Protein AF-A0A2Z5Z1R4-F1 (afdb_monomer)

Structure (mmCIF, N/CA/C/O backbone):
data_AF-A0A2Z5Z1R4-F1
#
_entry.id   AF-A0A2Z5Z1R4-F1
#
loop_
_atom_site.group_PDB
_atom_site.id
_atom_site.type_symbol
_atom_site.label_atom_id
_atom_site.label_alt_id
_atom_site.label_comp_id
_atom_site.label_asym_id
_atom_site.label_entity_id
_atom_site.label_seq_id
_atom_site.pdbx_PDB_ins_code
_atom_site.Cartn_x
_atom_site.Cartn_y
_atom_site.Cartn_z
_atom_site.occupancy
_atom_site.B_iso_or_equiv
_atom_site.auth_seq_id
_atom_site.auth_comp_id
_atom_site.auth_asym_id
_atom_site.auth_atom_id
_atom_site.pdbx_PDB_model_num
ATOM 1 N N . MET A 1 1 ? 64.311 47.327 -48.666 1.00 42.66 1 MET A N 1
ATOM 2 C CA . MET A 1 1 ? 64.687 45.929 -48.376 1.00 42.66 1 MET A CA 1
ATOM 3 C C . MET A 1 1 ? 64.607 45.719 -46.875 1.00 42.66 1 MET A C 1
ATOM 5 O O . MET A 1 1 ? 65.526 46.108 -46.171 1.00 42.66 1 MET A O 1
ATOM 9 N N . ALA A 1 2 ? 63.482 45.215 -46.378 1.00 46.16 2 ALA A N 1
ATOM 10 C CA . ALA A 1 2 ? 63.317 44.849 -44.973 1.00 46.16 2 ALA A CA 1
ATOM 11 C C . ALA A 1 2 ? 62.224 43.783 -44.921 1.00 46.16 2 ALA A C 1
ATOM 13 O O . ALA A 1 2 ? 61.044 44.099 -44.804 1.00 46.16 2 ALA A O 1
ATOM 14 N N . GLU A 1 3 ? 62.617 42.530 -45.126 1.00 48.06 3 GLU A N 1
ATOM 15 C CA . GLU A 1 3 ? 61.694 41.405 -45.149 1.00 48.06 3 GLU A CA 1
ATOM 16 C C . GLU A 1 3 ? 62.112 40.387 -44.086 1.00 48.06 3 GLU A C 1
ATOM 18 O O . GLU A 1 3 ? 63.251 39.931 -44.043 1.00 48.06 3 GLU A O 1
ATOM 23 N N . ALA A 1 4 ? 61.143 40.083 -43.222 1.00 53.56 4 ALA A N 1
ATOM 24 C CA . ALA A 1 4 ? 61.012 38.858 -42.444 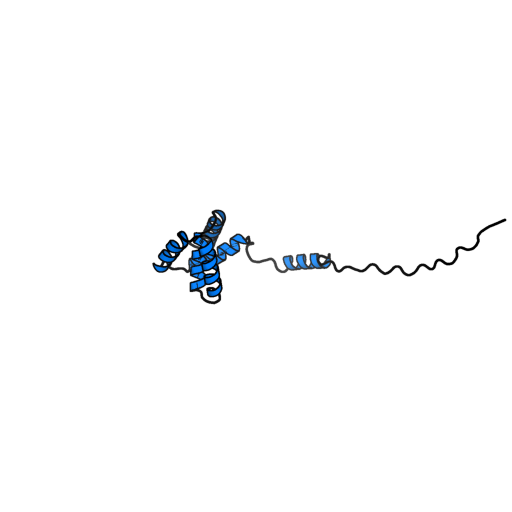1.00 53.56 4 ALA A CA 1
ATOM 25 C C . ALA A 1 4 ? 62.118 38.524 -41.422 1.00 53.56 4 ALA A C 1
ATOM 27 O O . ALA A 1 4 ? 62.832 37.529 -41.539 1.00 53.56 4 ALA A O 1
ATOM 28 N N . ALA A 1 5 ? 62.138 39.259 -40.305 1.00 54.91 5 ALA A N 1
ATOM 29 C CA . ALA A 1 5 ? 62.625 38.704 -39.043 1.00 54.91 5 ALA A CA 1
ATOM 30 C C . ALA A 1 5 ? 61.664 37.594 -38.556 1.00 54.91 5 ALA A C 1
ATOM 32 O O . ALA A 1 5 ? 60.638 37.846 -37.930 1.00 54.91 5 ALA A O 1
ATOM 33 N N . LEU A 1 6 ? 61.993 36.367 -38.957 1.00 57.38 6 LEU A N 1
ATOM 34 C CA . LEU A 1 6 ? 61.750 35.060 -38.334 1.00 57.38 6 LEU A CA 1
ATOM 35 C C . LEU A 1 6 ? 60.939 35.049 -37.016 1.00 57.38 6 LEU A C 1
ATOM 37 O O . LEU A 1 6 ? 61.498 35.007 -35.923 1.00 57.38 6 LEU A O 1
ATOM 41 N N . ASN A 1 7 ? 59.615 34.911 -37.123 1.00 56.72 7 ASN A N 1
ATOM 42 C CA . ASN A 1 7 ? 58.751 34.406 -36.043 1.00 56.72 7 ASN A CA 1
ATOM 43 C C . ASN A 1 7 ? 58.682 32.862 -36.075 1.00 56.72 7 ASN A C 1
ATOM 45 O O . ASN A 1 7 ? 57.607 32.264 -36.111 1.00 56.72 7 ASN A O 1
ATOM 49 N N . THR A 1 8 ? 59.833 32.188 -36.104 1.00 60.22 8 THR A N 1
ATOM 50 C CA . THR A 1 8 ? 59.941 30.719 -36.221 1.00 60.22 8 THR A CA 1
ATOM 51 C C . THR A 1 8 ? 60.229 30.052 -34.878 1.00 60.22 8 THR A C 1
ATOM 53 O O . THR A 1 8 ? 61.179 29.284 -34.759 1.00 60.22 8 THR A O 1
ATOM 56 N N . ASN A 1 9 ? 59.442 30.350 -33.841 1.00 65.44 9 ASN A N 1
ATOM 57 C CA . ASN A 1 9 ? 59.591 29.653 -32.557 1.00 65.44 9 ASN A CA 1
ATOM 58 C C . ASN A 1 9 ? 58.265 29.447 -31.809 1.00 65.44 9 ASN A C 1
ATOM 60 O O . ASN A 1 9 ? 58.160 29.659 -30.604 1.00 65.44 9 ASN A O 1
ATOM 64 N N . VAL A 1 10 ? 57.221 29.032 -32.530 1.00 64.94 10 VAL A N 1
ATOM 65 C CA . VAL A 1 10 ? 55.958 28.594 -31.918 1.00 64.94 10 VAL A CA 1
ATOM 66 C C . VAL A 1 10 ? 55.854 27.077 -32.046 1.00 64.94 10 VAL A C 1
ATOM 68 O O . VAL A 1 10 ? 55.394 26.550 -33.058 1.00 64.94 10 VAL A O 1
ATOM 71 N N . VAL A 1 11 ? 56.293 26.360 -31.011 1.00 73.56 11 VAL A N 1
ATOM 72 C CA . VAL A 1 11 ? 56.110 24.907 -30.896 1.00 73.56 11 VAL A CA 1
ATOM 73 C C . VAL A 1 11 ? 54.679 24.644 -30.427 1.00 73.56 11 VAL A C 1
ATOM 75 O O . VAL A 1 11 ? 54.315 24.970 -29.297 1.00 73.56 11 VAL A O 1
ATOM 78 N N . ARG A 1 12 ? 53.832 24.069 -31.292 1.00 68.06 12 ARG A N 1
ATOM 79 C CA . ARG A 1 12 ? 52.485 23.637 -30.889 1.00 68.06 12 ARG A CA 1
ATOM 80 C C . ARG A 1 12 ? 52.603 22.417 -29.982 1.00 68.06 12 ARG A C 1
ATOM 82 O O . ARG A 1 12 ? 52.899 21.320 -30.447 1.00 68.06 12 ARG A O 1
ATOM 89 N N . LEU A 1 13 ? 52.354 22.619 -28.692 1.00 73.75 13 LEU A N 1
ATOM 90 C CA . LEU A 1 13 ? 52.235 21.528 -27.731 1.00 73.75 13 LEU A CA 1
ATOM 91 C C . LEU A 1 13 ? 51.052 20.623 -28.122 1.00 73.75 13 LEU A C 1
ATOM 93 O O . LEU A 1 13 ? 50.033 21.137 -28.605 1.00 73.75 13 LEU A O 1
ATOM 97 N N . PRO A 1 14 ? 51.152 19.294 -27.931 1.00 77.06 14 PRO A N 1
ATOM 98 C CA . PRO A 1 14 ? 50.040 18.391 -28.187 1.00 77.06 14 PRO A CA 1
ATOM 99 C C . PRO A 1 14 ? 48.850 18.845 -27.343 1.00 77.06 14 PRO A C 1
ATOM 101 O O . PRO A 1 14 ? 48.914 18.900 -26.115 1.00 77.06 14 PRO A O 1
ATOM 104 N N . THR A 1 15 ? 47.766 19.231 -28.011 1.00 75.06 15 THR A N 1
ATOM 105 C CA . THR A 1 15 ? 46.537 19.639 -27.335 1.00 75.06 15 THR A CA 1
ATOM 106 C C . THR A 1 15 ? 46.037 18.430 -26.557 1.00 75.06 15 THR A C 1
ATOM 108 O O . THR A 1 15 ? 45.822 17.370 -27.147 1.00 75.06 15 THR A O 1
ATOM 111 N N . ALA A 1 16 ? 45.906 18.564 -25.233 1.00 74.69 16 ALA A N 1
ATOM 112 C CA . ALA A 1 16 ? 45.474 17.475 -24.367 1.00 74.69 16 ALA A CA 1
ATOM 113 C C . ALA A 1 16 ? 44.219 16.809 -24.953 1.00 74.69 16 ALA A C 1
ATOM 115 O O . ALA A 1 16 ? 43.229 17.485 -25.252 1.00 74.69 16 ALA A O 1
ATOM 116 N N . ALA A 1 17 ? 44.283 15.491 -25.168 1.00 76.31 17 ALA A N 1
ATOM 117 C CA . ALA A 1 17 ? 43.184 14.743 -25.759 1.00 76.31 17 ALA A CA 1
ATOM 118 C C . ALA A 1 17 ? 41.898 15.009 -24.965 1.00 76.31 17 ALA A C 1
ATOM 120 O O . ALA A 1 17 ? 41.898 14.966 -23.732 1.00 76.31 17 ALA A O 1
ATOM 121 N N . ARG A 1 18 ? 40.795 15.302 -25.667 1.00 74.75 18 ARG A N 1
ATOM 122 C CA . ARG A 1 18 ? 39.508 15.588 -25.020 1.00 74.75 18 ARG A CA 1
ATOM 123 C C . ARG A 1 18 ? 39.161 14.445 -24.069 1.00 74.75 18 ARG A C 1
ATOM 125 O O . ARG A 1 18 ? 39.041 13.295 -24.494 1.00 74.75 18 ARG A O 1
ATOM 132 N N . ARG A 1 19 ? 38.978 14.768 -22.787 1.00 77.62 19 ARG A N 1
ATOM 133 C CA . ARG A 1 19 ? 38.565 13.802 -21.767 1.00 77.62 19 ARG A CA 1
ATOM 134 C C . ARG A 1 19 ? 37.244 13.169 -22.205 1.00 77.62 19 ARG A C 1
ATOM 136 O O . ARG A 1 19 ? 36.223 13.850 -22.277 1.00 77.62 19 ARG A O 1
ATOM 143 N N . LYS A 1 20 ? 37.254 11.865 -22.501 1.00 78.44 20 LYS A N 1
ATOM 144 C CA . LYS A 1 20 ? 36.020 11.109 -22.743 1.00 78.44 20 LYS A CA 1
ATOM 145 C C . LYS A 1 20 ? 35.258 11.018 -21.424 1.00 78.44 20 LYS A C 1
ATOM 147 O O . LYS A 1 20 ? 35.653 10.286 -20.522 1.00 78.44 20 LYS A O 1
ATOM 152 N N . VAL A 1 21 ? 34.185 11.792 -21.302 1.00 79.81 21 VAL A N 1
ATOM 153 C CA . VAL A 1 21 ? 33.260 11.693 -20.172 1.00 79.81 21 VAL A CA 1
ATOM 154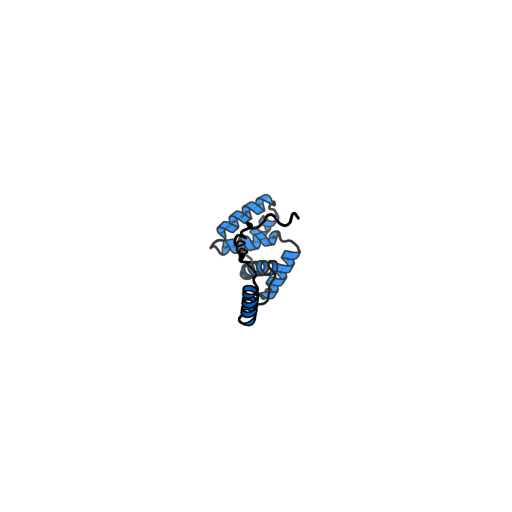 C C . VAL A 1 21 ? 32.420 10.440 -20.382 1.00 7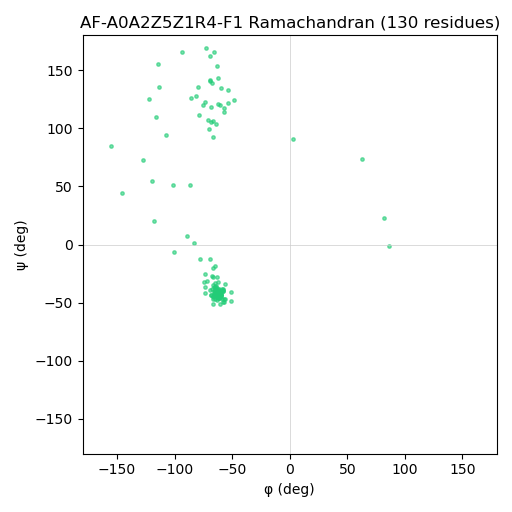9.81 21 VAL A C 1
ATOM 156 O O . VAL A 1 21 ? 31.739 10.315 -21.401 1.00 79.81 21 VAL A O 1
ATOM 159 N N . GLN A 1 22 ? 32.481 9.496 -19.442 1.00 78.44 22 GLN A N 1
ATOM 160 C CA . GLN A 1 22 ? 31.552 8.372 -19.432 1.00 78.44 22 GLN A CA 1
ATOM 161 C C . GLN A 1 22 ? 30.145 8.922 -19.199 1.00 78.44 22 GLN A C 1
ATOM 163 O O . GLN A 1 22 ? 29.798 9.334 -18.095 1.00 78.44 22 GLN A O 1
ATOM 168 N N . GLN A 1 23 ? 29.348 8.976 -20.264 1.00 80.25 23 GLN A N 1
ATOM 169 C CA . GLN A 1 23 ? 27.947 9.342 -20.151 1.00 80.25 23 GLN A CA 1
ATOM 170 C C . GLN A 1 23 ? 27.140 8.110 -19.720 1.00 80.25 23 GLN A C 1
ATOM 172 O O . GLN A 1 23 ? 27.226 7.074 -20.386 1.00 80.25 23 GLN A O 1
ATOM 177 N N . PRO A 1 24 ? 26.322 8.211 -18.658 1.00 75.38 24 PRO A N 1
ATOM 178 C CA . PRO A 1 24 ? 25.555 7.082 -18.126 1.00 75.38 24 PRO A CA 1
ATOM 179 C C . PRO A 1 24 ? 24.494 6.547 -19.106 1.00 75.38 24 PRO A C 1
ATOM 181 O O . PRO A 1 24 ? 24.045 5.412 -18.979 1.00 75.38 24 PRO A O 1
ATOM 184 N N . CYS A 1 25 ? 24.117 7.335 -20.117 1.00 82.88 25 CYS A N 1
ATOM 185 C CA . CYS A 1 25 ? 23.115 6.985 -21.127 1.00 82.88 25 CYS A CA 1
ATOM 186 C C . CYS A 1 25 ? 23.706 6.983 -22.548 1.00 82.88 25 CYS A C 1
ATOM 188 O O . CYS A 1 25 ? 23.207 7.668 -23.442 1.00 82.88 25 CYS A O 1
ATOM 190 N N . ASN A 1 26 ? 24.782 6.227 -22.774 1.00 89.88 26 ASN A N 1
ATOM 191 C CA . ASN A 1 26 ? 25.382 6.108 -24.104 1.00 89.88 26 ASN A CA 1
ATOM 192 C C . ASN A 1 26 ? 24.525 5.248 -25.068 1.00 89.88 26 ASN A C 1
ATOM 194 O O . ASN A 1 26 ? 23.544 4.603 -24.687 1.00 89.88 26 ASN A O 1
ATOM 198 N N . ALA A 1 27 ? 24.872 5.268 -26.360 1.00 88.88 27 ALA A N 1
ATOM 199 C CA . ALA A 1 27 ? 24.155 4.508 -27.389 1.00 88.88 27 ALA A CA 1
ATOM 200 C C . ALA A 1 27 ? 24.129 2.996 -27.097 1.00 88.88 27 ALA A C 1
ATOM 202 O O . ALA A 1 27 ? 23.084 2.368 -27.252 1.00 88.88 27 ALA A O 1
ATOM 203 N N . ALA A 1 28 ? 25.236 2.444 -26.592 1.00 87.75 28 ALA A N 1
ATOM 204 C CA . ALA A 1 28 ? 25.338 1.035 -26.219 1.00 87.75 28 ALA A CA 1
ATOM 205 C C . ALA A 1 28 ? 24.370 0.661 -25.082 1.00 87.75 28 ALA A C 1
ATOM 207 O O . ALA A 1 28 ? 23.654 -0.329 -25.186 1.00 87.75 28 ALA A O 1
ATOM 208 N N . ALA A 1 29 ? 24.263 1.486 -24.038 1.00 88.81 29 ALA A N 1
ATOM 209 C CA . ALA A 1 29 ? 23.339 1.277 -22.925 1.00 88.81 29 ALA A CA 1
ATOM 210 C C . ALA A 1 29 ? 21.871 1.348 -23.373 1.00 88.81 29 ALA A C 1
ATOM 212 O O . ALA A 1 29 ? 21.033 0.586 -22.891 1.00 88.81 29 ALA A O 1
ATOM 213 N N . ARG A 1 30 ? 21.544 2.234 -24.325 1.00 90.31 30 ARG A N 1
ATOM 214 C CA . ARG A 1 30 ? 20.201 2.294 -24.926 1.00 90.31 30 ARG A CA 1
ATOM 215 C C . ARG A 1 30 ? 19.888 1.041 -25.746 1.00 90.31 30 ARG A C 1
ATOM 217 O O . ARG A 1 30 ? 18.801 0.490 -25.587 1.00 90.31 30 ARG A O 1
ATOM 224 N N . ALA A 1 31 ? 20.835 0.575 -26.560 1.00 92.31 31 ALA A N 1
ATOM 225 C CA . ALA A 1 31 ? 20.690 -0.659 -27.329 1.00 92.31 31 ALA A CA 1
ATOM 226 C C . ALA A 1 31 ? 20.519 -1.881 -26.411 1.00 92.31 31 ALA A C 1
ATOM 228 O O . ALA A 1 31 ? 19.589 -2.657 -26.604 1.00 92.31 31 ALA A O 1
ATOM 229 N N . ALA A 1 32 ? 21.330 -1.991 -25.353 1.00 90.75 32 ALA A N 1
ATOM 230 C CA . ALA A 1 32 ? 21.227 -3.062 -24.363 1.00 90.75 32 ALA A CA 1
ATOM 231 C C . ALA A 1 32 ? 19.872 -3.060 -23.636 1.00 90.75 32 ALA A C 1
ATOM 233 O O . ALA A 1 32 ? 19.250 -4.107 -23.488 1.00 90.75 32 ALA A O 1
ATOM 234 N N . ARG A 1 33 ? 19.360 -1.885 -23.236 1.00 89.38 33 ARG A N 1
ATOM 235 C CA . ARG A 1 33 ? 18.016 -1.768 -22.638 1.00 89.38 33 ARG A CA 1
ATOM 236 C C . ARG A 1 33 ? 16.911 -2.202 -23.597 1.00 89.38 33 ARG A C 1
ATOM 238 O O . ARG A 1 33 ? 15.942 -2.803 -23.148 1.00 89.38 33 ARG A O 1
ATOM 245 N N . LYS A 1 34 ? 17.030 -1.875 -24.886 1.00 92.00 34 LYS A N 1
ATOM 246 C CA . LYS A 1 34 ? 16.059 -2.291 -25.905 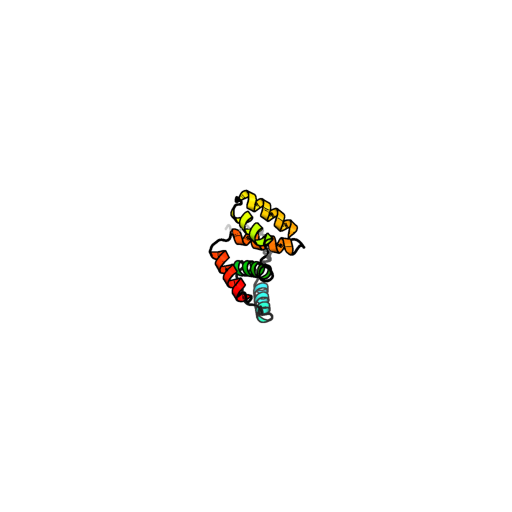1.00 92.00 34 LYS A CA 1
ATOM 247 C C . LYS A 1 34 ? 16.086 -3.810 -26.090 1.00 92.00 34 LYS A C 1
ATOM 249 O O . LYS A 1 34 ? 15.046 -4.436 -25.934 1.00 92.00 34 LYS A O 1
ATOM 254 N N . ALA A 1 35 ? 17.273 -4.383 -26.295 1.00 93.56 35 ALA A N 1
ATOM 255 C CA . ALA A 1 35 ? 17.460 -5.826 -26.428 1.00 93.56 35 ALA A CA 1
ATOM 256 C C . ALA A 1 35 ? 16.949 -6.588 -25.196 1.00 93.56 35 ALA A C 1
ATOM 258 O O . ALA A 1 35 ? 16.294 -7.611 -25.337 1.00 93.56 35 ALA A O 1
ATOM 259 N N . PHE A 1 36 ? 17.172 -6.061 -23.987 1.00 90.50 36 PHE A N 1
ATOM 260 C CA . PHE A 1 36 ? 16.641 -6.657 -22.760 1.00 90.50 36 PHE A CA 1
ATOM 261 C C . PHE A 1 36 ? 15.107 -6.654 -22.717 1.00 90.50 36 PHE A C 1
ATOM 263 O O . PHE A 1 36 ? 14.515 -7.653 -22.332 1.00 90.50 36 PHE A O 1
ATOM 270 N N . ARG A 1 37 ? 14.450 -5.561 -23.131 1.00 88.62 37 ARG A N 1
ATOM 271 C CA . ARG A 1 37 ? 12.976 -5.510 -23.195 1.00 88.62 37 ARG A CA 1
ATOM 272 C C . ARG A 1 37 ? 12.400 -6.457 -24.246 1.00 88.62 37 ARG A C 1
ATOM 274 O O . ARG A 1 37 ? 11.311 -6.973 -24.038 1.00 88.62 37 ARG A O 1
ATOM 281 N N . GLU A 1 38 ? 13.100 -6.639 -25.363 1.00 91.56 38 GLU A N 1
ATOM 282 C CA . GLU A 1 38 ? 12.696 -7.554 -26.437 1.00 91.56 38 GLU A CA 1
ATOM 283 C C . GLU A 1 38 ? 12.904 -9.022 -26.031 1.00 91.56 38 GLU A C 1
ATOM 285 O O . GLU A 1 38 ? 12.031 -9.848 -26.273 1.00 91.56 38 GLU A O 1
ATOM 290 N N . ALA A 1 39 ? 14.025 -9.342 -25.377 1.00 93.44 39 ALA A N 1
ATOM 291 C CA . ALA A 1 39 ? 14.339 -10.694 -24.914 1.00 93.44 39 ALA A CA 1
ATOM 292 C C . ALA A 1 39 ? 13.507 -11.114 -23.692 1.00 93.44 39 ALA A C 1
ATOM 294 O O . ALA A 1 39 ? 13.124 -12.275 -23.572 1.00 93.44 39 ALA A O 1
ATOM 295 N N . CYS A 1 40 ? 13.233 -10.170 -22.791 1.00 87.81 40 CYS A N 1
ATOM 296 C CA . CYS A 1 40 ? 12.512 -10.392 -21.543 1.00 87.81 40 CYS A CA 1
ATOM 297 C C . CYS A 1 40 ? 11.348 -9.394 -21.434 1.00 87.81 40 CYS A C 1
ATOM 299 O O . CYS A 1 40 ? 11.434 -8.438 -20.648 1.00 87.81 40 CYS A O 1
ATOM 301 N N . PRO A 1 41 ? 10.264 -9.568 -22.215 1.00 84.81 41 PRO A N 1
ATOM 302 C CA . PRO A 1 41 ? 9.070 -8.760 -22.030 1.00 84.81 41 PRO A CA 1
ATOM 303 C C . PRO A 1 41 ? 8.548 -8.971 -20.606 1.00 84.81 41 PRO A C 1
ATOM 305 O O . PRO A 1 41 ? 8.505 -10.096 -20.107 1.00 84.81 41 PRO A O 1
ATOM 308 N N . TRP A 1 42 ? 8.186 -7.880 -19.928 1.00 82.94 42 TRP A N 1
ATOM 309 C CA . TRP A 1 42 ? 7.609 -7.966 -18.589 1.00 82.94 42 TRP A CA 1
ATOM 310 C C . TRP A 1 42 ? 6.309 -8.786 -18.665 1.00 82.94 42 TRP A C 1
ATOM 312 O O . TRP A 1 42 ? 5.407 -8.386 -19.400 1.00 82.94 42 TRP A O 1
ATOM 322 N N . PRO A 1 43 ? 6.205 -9.921 -17.949 1.00 77.50 43 PRO A N 1
ATOM 323 C CA . PRO A 1 43 ? 5.076 -10.837 -18.102 1.00 77.50 43 PRO A CA 1
ATOM 324 C C . PRO A 1 43 ? 3.809 -10.352 -17.386 1.00 77.50 43 PRO A C 1
ATOM 326 O O . PRO A 1 43 ? 2.742 -10.926 -17.578 1.00 77.50 43 PRO A O 1
ATOM 329 N N . GLY A 1 44 ? 3.926 -9.341 -16.521 1.00 81.44 44 GLY A N 1
ATOM 330 C CA . GLY A 1 44 ? 2.818 -8.834 -15.722 1.00 81.44 44 GLY A CA 1
ATOM 331 C C . GLY A 1 44 ? 2.090 -7.662 -16.371 1.00 81.44 44 GLY A C 1
ATOM 332 O O . GLY A 1 44 ? 2.601 -6.985 -17.261 1.00 81.44 44 GLY A O 1
ATOM 333 N N . GLU A 1 45 ? 0.910 -7.359 -15.846 1.00 83.06 45 GLU A N 1
ATOM 334 C CA . GLU A 1 45 ? 0.254 -6.088 -16.124 1.00 83.06 45 GLU A CA 1
ATOM 335 C C . GLU A 1 45 ? 1.065 -4.947 -15.492 1.00 83.06 45 GLU A C 1
ATOM 337 O O . GLU A 1 45 ? 1.613 -5.073 -14.388 1.00 83.06 45 GLU A O 1
ATOM 342 N N . TYR A 1 46 ? 1.202 -3.833 -16.210 1.00 84.12 46 TYR A N 1
ATOM 343 C CA . TYR A 1 46 ? 1.792 -2.640 -15.622 1.00 84.12 46 TYR A CA 1
ATOM 344 C C . TYR A 1 46 ? 0.781 -2.011 -14.664 1.00 84.12 46 TYR A C 1
ATOM 346 O O . TYR A 1 46 ? -0.315 -1.648 -15.075 1.00 84.12 46 TYR A O 1
ATOM 354 N N . LEU A 1 47 ? 1.184 -1.849 -13.405 1.00 86.88 47 LEU A N 1
ATOM 355 C CA . LEU A 1 47 ? 0.389 -1.191 -12.375 1.00 86.88 47 LEU A CA 1
ATOM 356 C C . LEU A 1 47 ? 1.056 0.108 -11.945 1.00 86.88 47 LEU A C 1
ATOM 358 O O . LEU A 1 47 ? 2.267 0.146 -11.677 1.00 86.88 47 LEU A O 1
ATOM 362 N N . PHE A 1 48 ? 0.256 1.162 -11.814 1.00 88.94 48 PHE A N 1
ATOM 363 C CA . PHE A 1 48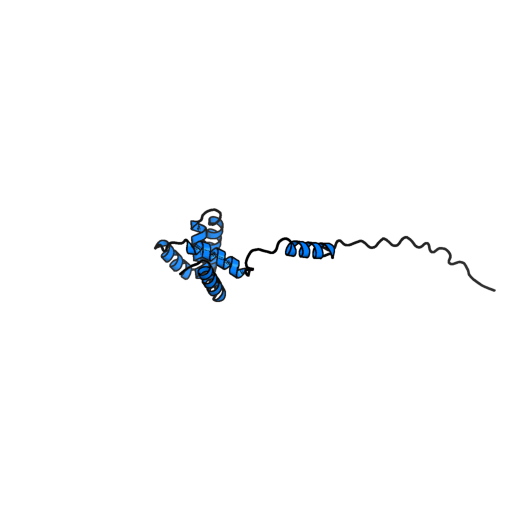 ? 0.739 2.426 -11.281 1.00 88.94 48 PHE A CA 1
ATOM 364 C C . PHE A 1 48 ? 1.211 2.252 -9.826 1.00 88.94 48 PHE A C 1
ATOM 366 O O . PHE A 1 48 ? 0.755 1.355 -9.112 1.00 88.94 48 PHE A O 1
ATOM 373 N N . PRO A 1 49 ? 2.144 3.092 -9.336 1.00 90.44 49 PRO A N 1
ATOM 374 C CA . PRO A 1 49 ? 2.636 2.997 -7.962 1.00 90.44 49 PRO A CA 1
ATOM 375 C C . PRO A 1 49 ? 1.525 2.957 -6.901 1.00 90.44 49 PRO A C 1
ATOM 377 O O . PRO A 1 49 ? 1.611 2.143 -5.982 1.00 90.44 49 PRO A O 1
ATOM 380 N N . ASN A 1 50 ? 0.476 3.764 -7.074 1.00 88.94 50 ASN A N 1
ATOM 381 C CA . ASN A 1 50 ? -0.660 3.828 -6.153 1.00 88.94 50 ASN A CA 1
ATOM 382 C C . ASN A 1 50 ? -1.482 2.535 -6.185 1.00 88.94 50 ASN A C 1
ATOM 384 O O . ASN A 1 50 ? -1.775 1.970 -5.135 1.00 88.94 50 ASN A O 1
ATOM 388 N N . GLU A 1 51 ? -1.747 1.999 -7.378 1.00 89.56 51 GLU A N 1
ATOM 389 C CA . GLU A 1 51 ? -2.444 0.720 -7.540 1.00 89.56 51 GLU A CA 1
ATOM 390 C C . GLU A 1 51 ? -1.665 -0.432 -6.899 1.00 89.56 51 GLU A C 1
ATOM 392 O O . GLU A 1 51 ? -2.254 -1.282 -6.243 1.00 89.56 51 GLU A O 1
ATOM 397 N N . ARG A 1 52 ? -0.330 -0.456 -7.016 1.00 89.12 52 ARG A N 1
ATOM 398 C CA . ARG A 1 52 ? 0.498 -1.480 -6.349 1.00 89.12 52 ARG A CA 1
ATOM 399 C C . ARG A 1 52 ? 0.410 -1.392 -4.826 1.00 89.12 52 ARG A C 1
ATOM 401 O O . ARG A 1 52 ? 0.352 -2.420 -4.153 1.00 89.12 52 ARG A O 1
ATOM 408 N N . ALA A 1 53 ? 0.407 -0.179 -4.276 1.00 89.62 53 ALA A N 1
ATOM 409 C CA . ALA A 1 53 ? 0.238 0.032 -2.841 1.00 89.62 53 ALA A CA 1
ATOM 410 C C . ALA A 1 53 ? -1.166 -0.387 -2.366 1.00 89.62 53 ALA A C 1
ATOM 412 O O . ALA A 1 53 ? -1.301 -1.026 -1.317 1.00 89.62 53 ALA A O 1
ATOM 413 N N . ALA A 1 54 ? -2.191 -0.087 -3.168 1.00 90.75 54 ALA A N 1
ATOM 414 C CA . ALA A 1 54 ? -3.565 -0.506 -2.929 1.00 90.75 54 ALA A CA 1
ATOM 415 C C . ALA A 1 54 ? -3.711 -2.034 -2.990 1.00 90.75 54 ALA A C 1
ATOM 417 O O . ALA A 1 54 ? -4.279 -2.608 -2.070 1.00 90.75 54 ALA A O 1
ATOM 418 N N . MET A 1 55 ? -3.114 -2.703 -3.985 1.00 91.44 55 MET A N 1
ATOM 419 C CA . MET A 1 55 ? -3.084 -4.169 -4.103 1.00 91.44 55 MET A CA 1
ATOM 420 C C . MET A 1 55 ? -2.479 -4.831 -2.869 1.00 91.44 55 MET A C 1
ATOM 422 O O . MET A 1 55 ? -3.092 -5.723 -2.297 1.00 91.44 55 MET A O 1
ATOM 426 N N . LYS A 1 56 ? -1.333 -4.341 -2.385 1.00 89.31 56 LYS A N 1
ATOM 427 C CA . LYS A 1 56 ? -0.709 -4.880 -1.168 1.00 89.31 56 LYS A CA 1
ATOM 428 C C . LYS A 1 56 ? -1.599 -4.714 0.067 1.00 89.31 56 LYS A C 1
ATOM 430 O O . LYS A 1 56 ? -1.635 -5.581 0.933 1.00 89.31 56 LYS A O 1
ATOM 435 N N . THR A 1 57 ? -2.300 -3.586 0.167 1.00 89.88 57 THR A N 1
ATOM 436 C CA . THR A 1 57 ? -3.253 -3.344 1.262 1.00 89.88 57 THR A CA 1
ATOM 437 C C . THR A 1 57 ? -4.461 -4.274 1.143 1.00 89.88 57 THR A C 1
ATOM 439 O O . THR A 1 57 ? -4.865 -4.877 2.132 1.00 89.88 57 THR A O 1
ATOM 442 N N . ALA A 1 58 ? -4.986 -4.441 -0.070 1.00 89.75 58 ALA A N 1
ATOM 443 C CA . ALA A 1 58 ? -6.111 -5.311 -0.377 1.00 89.75 58 ALA A CA 1
ATOM 444 C C . ALA A 1 58 ? -5.799 -6.791 -0.096 1.00 89.75 58 ALA A C 1
ATOM 446 O O . ALA A 1 58 ? -6.626 -7.476 0.492 1.00 89.75 58 ALA A O 1
ATOM 447 N N . GLU A 1 59 ? -4.596 -7.272 -0.424 1.00 90.12 59 GLU A N 1
ATOM 448 C CA . GLU A 1 59 ? -4.134 -8.627 -0.082 1.00 90.12 59 GLU A CA 1
ATOM 449 C C . GLU A 1 59 ? -4.179 -8.876 1.427 1.00 90.12 59 GLU A C 1
ATOM 451 O O . GLU A 1 59 ? -4.714 -9.887 1.87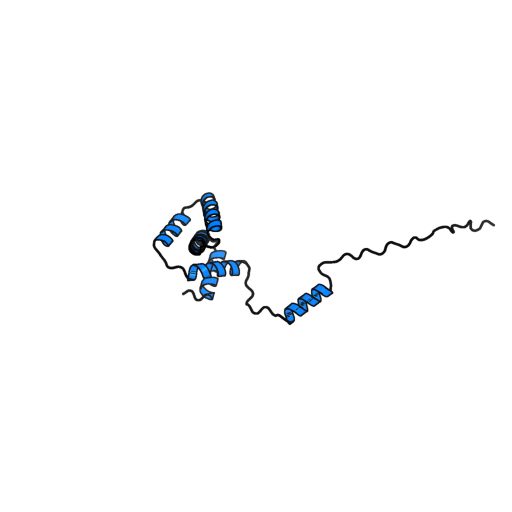1 1.00 90.12 59 GLU A O 1
ATOM 456 N N . VAL A 1 60 ? -3.670 -7.926 2.220 1.00 88.44 60 VAL A N 1
ATOM 457 C CA . VAL A 1 60 ? -3.695 -8.032 3.684 1.00 88.44 60 VAL A CA 1
ATOM 458 C C . VAL A 1 60 ? -5.128 -8.041 4.204 1.00 88.44 60 VAL A C 1
ATOM 460 O O . VAL A 1 60 ? -5.423 -8.818 5.104 1.00 88.44 60 VAL A O 1
ATOM 463 N N . MET A 1 61 ? -6.002 -7.194 3.649 1.00 86.88 61 MET A N 1
ATOM 464 C CA . MET A 1 61 ? -7.392 -7.049 4.092 1.00 86.88 61 MET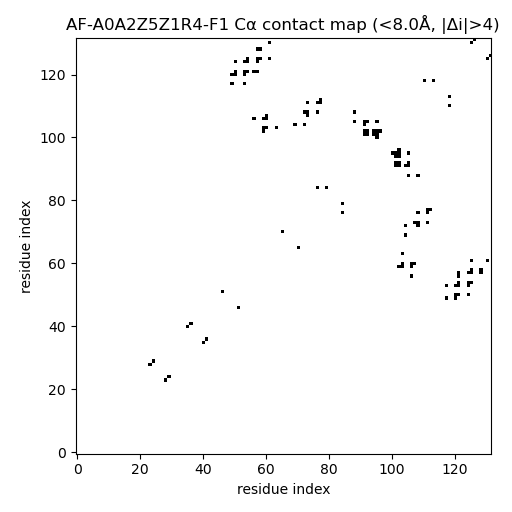 A CA 1
ATOM 465 C C . MET A 1 61 ? -8.301 -8.198 3.671 1.00 86.88 61 MET A C 1
ATOM 467 O O . MET A 1 61 ? -9.229 -8.523 4.404 1.00 86.88 61 MET A O 1
ATOM 471 N N . ARG A 1 62 ? -8.050 -8.822 2.517 1.00 86.44 62 ARG A N 1
ATOM 472 C CA . ARG A 1 62 ? -8.861 -9.935 2.008 1.00 86.44 62 ARG A CA 1
ATOM 473 C C . ARG A 1 62 ? -8.904 -11.101 2.990 1.00 86.44 62 ARG A C 1
ATOM 475 O O . ARG A 1 62 ? -9.946 -11.724 3.158 1.00 86.44 62 ARG A O 1
ATOM 482 N N . ASP A 1 63 ? -7.783 -11.365 3.647 1.00 81.50 63 ASP A N 1
ATOM 483 C CA . ASP A 1 63 ? -7.645 -12.489 4.569 1.00 81.50 63 ASP A CA 1
ATOM 484 C C . ASP A 1 63 ? -8.048 -12.107 6.014 1.00 81.50 63 ASP A C 1
ATOM 486 O O . ASP A 1 63 ? -7.861 -12.889 6.948 1.00 81.50 63 ASP A O 1
ATOM 490 N N . MET A 1 64 ? -8.592 -10.900 6.231 1.00 83.44 64 MET A N 1
ATOM 491 C CA . MET A 1 64 ? -9.030 -10.438 7.549 1.00 83.44 64 MET A CA 1
ATOM 492 C C . MET A 1 64 ? -10.454 -10.890 7.853 1.00 83.44 64 MET A C 1
ATOM 494 O O . MET A 1 64 ? -11.401 -10.582 7.133 1.00 83.44 64 MET A O 1
ATOM 498 N N . THR A 1 65 ? -10.624 -11.560 8.987 1.00 82.81 65 THR A N 1
ATOM 499 C CA . THR A 1 65 ? -11.943 -11.834 9.559 1.00 82.81 65 THR A CA 1
ATOM 500 C C . THR A 1 65 ? -12.463 -10.602 10.291 1.00 82.81 65 THR A C 1
ATOM 502 O O . THR A 1 65 ? -11.725 -9.992 11.067 1.00 82.81 65 THR A O 1
ATOM 505 N N . ALA A 1 66 ? -13.737 -10.262 10.097 1.00 80.44 66 ALA A N 1
ATOM 506 C CA . ALA A 1 66 ? -14.402 -9.238 10.895 1.00 80.44 66 ALA A CA 1
ATOM 507 C C . ALA A 1 66 ? -14.534 -9.734 12.344 1.00 80.44 66 ALA A C 1
ATOM 509 O O . ALA A 1 66 ? -15.323 -10.636 12.628 1.00 80.44 66 ALA A O 1
ATOM 510 N N . THR A 1 67 ? -13.728 -9.179 13.249 1.00 87.62 67 THR A N 1
ATOM 511 C CA . THR A 1 67 ? -13.792 -9.477 14.683 1.00 87.62 67 THR A CA 1
ATOM 512 C C . THR A 1 67 ? -14.218 -8.234 15.469 1.00 87.62 67 THR A C 1
ATOM 514 O O . THR A 1 67 ? -13.986 -7.112 15.008 1.00 87.62 67 THR A O 1
ATOM 517 N N . PRO A 1 68 ? -14.816 -8.385 16.665 1.00 85.69 68 PRO A N 1
ATOM 518 C CA . PRO A 1 68 ? -15.182 -7.244 17.505 1.00 85.69 68 PRO A CA 1
ATOM 519 C C . PRO A 1 68 ? -13.996 -6.324 17.829 1.00 85.69 68 PRO A C 1
ATOM 521 O O . PRO A 1 68 ? -14.151 -5.108 17.903 1.00 85.69 68 PRO A O 1
ATOM 524 N N . GLU A 1 69 ? -12.792 -6.879 17.980 1.00 87.38 69 GLU A N 1
ATOM 525 C CA . GLU A 1 69 ? -11.567 -6.108 18.213 1.00 87.38 69 GLU A CA 1
ATOM 526 C C . GLU A 1 69 ? -11.211 -5.229 17.009 1.00 87.38 69 GLU A C 1
ATOM 528 O O . GLU A 1 69 ? -10.688 -4.127 17.184 1.00 87.38 69 GLU A O 1
ATOM 533 N N . LEU A 1 70 ? -11.514 -5.697 15.794 1.00 85.12 70 LEU A N 1
ATOM 534 C CA . LEU A 1 70 ? -11.311 -4.937 14.569 1.00 85.12 70 LEU A CA 1
ATOM 535 C C . LEU A 1 70 ? -12.236 -3.719 14.501 1.00 85.12 70 LEU A C 1
ATOM 537 O O . LEU A 1 70 ? -11.781 -2.622 14.184 1.00 85.12 70 LEU A O 1
ATOM 541 N N . GLU A 1 71 ? -13.512 -3.912 14.834 1.00 86.81 71 GLU A N 1
ATOM 542 C CA . GLU A 1 71 ? -14.522 -2.846 14.864 1.00 86.81 71 GLU A CA 1
ATOM 543 C C . GLU A 1 71 ? -14.217 -1.804 15.948 1.00 86.81 71 GLU A C 1
ATOM 545 O O . GLU A 1 71 ? -14.377 -0.598 15.760 1.00 86.81 71 GLU A O 1
ATOM 550 N N . LEU A 1 72 ? -13.702 -2.249 17.095 1.00 88.75 72 LEU A N 1
ATOM 551 C CA . LEU A 1 72 ? -13.219 -1.332 18.123 1.00 88.75 72 LEU A CA 1
ATOM 552 C C . LEU A 1 72 ? -11.997 -0.545 17.637 1.00 88.75 72 LEU A C 1
ATOM 554 O O . LEU A 1 72 ? -11.917 0.663 17.863 1.00 88.75 72 LEU A O 1
ATOM 558 N N . LEU A 1 73 ? -11.059 -1.194 16.941 1.00 87.69 73 LEU A N 1
ATOM 559 C CA . LEU A 1 73 ? -9.890 -0.521 16.380 1.00 87.69 73 LEU A CA 1
ATOM 560 C C . LEU A 1 73 ? -10.295 0.545 15.353 1.00 87.69 73 LEU A C 1
ATOM 562 O O . LEU A 1 73 ? -9.780 1.661 15.420 1.00 87.69 73 LEU A O 1
ATOM 566 N N . THR A 1 74 ? -11.211 0.244 14.429 1.00 87.50 74 THR A N 1
ATOM 567 C CA . THR A 1 74 ? -11.688 1.210 13.423 1.00 87.50 74 THR A CA 1
ATOM 568 C C . THR A 1 74 ? -12.384 2.398 14.081 1.00 87.50 74 THR A C 1
ATOM 570 O O . THR A 1 74 ? -12.064 3.545 13.751 1.00 87.50 74 THR A O 1
ATOM 573 N N . ALA A 1 75 ? -13.256 2.145 15.063 1.00 88.44 75 ALA A N 1
ATOM 574 C CA . ALA A 1 75 ? -13.924 3.189 15.832 1.00 88.44 75 ALA A CA 1
ATOM 575 C C . ALA A 1 75 ? -12.912 4.099 16.547 1.00 88.44 75 ALA A C 1
ATOM 577 O O . ALA A 1 75 ? -12.985 5.321 16.409 1.00 88.44 75 ALA A O 1
ATOM 578 N N . ILE A 1 76 ? -11.909 3.528 17.223 1.00 89.81 76 ILE A N 1
ATOM 579 C CA . ILE A 1 76 ? -10.842 4.296 17.885 1.00 89.81 76 ILE A CA 1
ATOM 580 C C . ILE A 1 76 ? -10.057 5.126 16.863 1.00 89.81 76 ILE A C 1
ATOM 582 O O . ILE A 1 76 ? -9.832 6.314 17.079 1.00 89.81 76 ILE A O 1
ATOM 586 N N . CYS A 1 77 ? -9.668 4.547 15.725 1.00 89.44 77 CYS A N 1
ATOM 587 C CA . CYS A 1 77 ? -8.884 5.251 14.703 1.00 89.44 77 CYS A CA 1
ATOM 588 C C . CYS A 1 77 ? -9.636 6.441 14.083 1.00 89.44 77 CYS A C 1
ATOM 590 O O . CYS A 1 77 ? -9.010 7.418 13.652 1.00 89.44 77 CYS A O 1
ATOM 592 N N . SER A 1 78 ? -10.970 6.379 14.051 1.00 87.44 78 SER A N 1
ATOM 593 C CA . SER A 1 78 ? -11.819 7.435 13.493 1.00 87.44 78 SER A CA 1
ATOM 594 C C . SER A 1 78 ? -11.801 8.734 14.309 1.00 87.44 78 SER A C 1
ATOM 596 O O . SER A 1 78 ? -11.961 9.804 13.728 1.00 87.44 78 SER A O 1
ATOM 598 N N . VAL A 1 79 ? -11.531 8.655 15.618 1.00 92.06 79 VAL A N 1
ATOM 599 C CA . VAL A 1 79 ? -11.545 9.804 16.544 1.00 92.06 79 VAL A CA 1
ATOM 600 C C . VAL A 1 79 ? -10.157 10.368 16.866 1.00 92.06 79 VAL A C 1
ATOM 602 O O . VAL A 1 79 ? -10.054 11.395 17.534 1.00 92.06 79 VAL A O 1
ATOM 605 N N . LEU A 1 80 ? -9.079 9.722 16.406 1.00 92.31 80 LEU A N 1
ATOM 606 C CA . LEU A 1 80 ? -7.712 10.189 16.656 1.00 92.31 80 LEU A CA 1
ATOM 607 C C . LEU A 1 80 ? -7.401 11.485 15.898 1.00 92.31 80 LEU A C 1
ATOM 609 O O . LEU A 1 80 ? -7.722 11.618 14.714 1.00 92.31 80 LEU A O 1
ATOM 613 N N . SER A 1 81 ? -6.674 12.393 16.553 1.00 93.25 81 SER A N 1
ATOM 614 C CA . SER A 1 81 ? -6.090 13.564 15.892 1.00 93.25 81 SER A CA 1
ATOM 615 C C . SER A 1 81 ? -4.960 13.169 14.932 1.00 93.25 81 SER A C 1
ATOM 617 O O . SER A 1 81 ? -4.391 12.080 15.033 1.00 93.25 81 SER A O 1
ATOM 619 N N . GLU A 1 82 ? -4.583 14.059 14.011 1.00 89.31 82 GLU A N 1
ATOM 620 C CA . GLU A 1 82 ? -3.485 13.806 13.062 1.00 89.31 82 GLU A 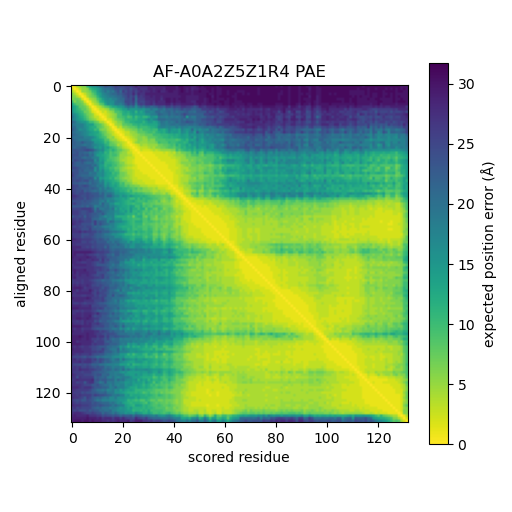CA 1
ATOM 621 C C . GLU A 1 82 ? -2.152 13.493 13.765 1.00 89.31 82 GLU A C 1
ATOM 623 O O . GLU A 1 82 ? -1.444 12.564 13.372 1.00 89.31 82 GLU A O 1
ATOM 628 N N . GLU A 1 83 ? -1.839 14.194 14.858 1.00 93.12 83 GLU A N 1
ATOM 629 C CA . GLU A 1 83 ? -0.618 13.949 15.636 1.00 93.12 83 GLU A CA 1
ATOM 630 C C . GLU A 1 83 ? -0.637 12.566 16.311 1.00 93.12 83 GLU A C 1
ATOM 632 O O . GLU A 1 83 ? 0.352 11.829 16.287 1.00 93.12 83 GLU A O 1
ATOM 637 N N . GLN A 1 84 ? -1.776 12.179 16.892 1.00 92.94 84 GLN A N 1
ATOM 638 C CA . GLN A 1 84 ? -1.943 10.854 17.495 1.00 92.94 84 GLN A CA 1
ATOM 639 C C . GLN A 1 84 ? -1.850 9.758 16.436 1.00 92.94 84 GLN A C 1
ATOM 641 O O . GLN A 1 84 ? -1.215 8.726 16.662 1.00 92.94 84 GLN A O 1
ATOM 646 N N . ARG A 1 85 ? -2.428 10.002 15.257 1.00 90.12 85 ARG A N 1
ATOM 647 C CA . ARG A 1 85 ? -2.347 9.088 14.123 1.00 90.12 85 ARG A CA 1
ATOM 648 C C . ARG A 1 85 ? -0.906 8.850 13.690 1.00 90.12 85 ARG A C 1
ATOM 650 O O . ARG A 1 85 ? -0.528 7.695 13.509 1.00 90.12 85 ARG A O 1
ATOM 657 N N . ALA A 1 86 ? -0.091 9.899 13.589 1.00 90.19 86 ALA A N 1
ATOM 658 C CA . ALA A 1 86 ? 1.322 9.760 13.246 1.00 90.19 86 ALA A CA 1
ATOM 659 C C . ALA A 1 86 ? 2.054 8.833 14.236 1.00 90.19 86 ALA A C 1
ATOM 661 O O . ALA A 1 86 ? 2.668 7.850 13.813 1.00 90.19 86 ALA A O 1
ATOM 662 N N . LYS A 1 87 ? 1.885 9.056 15.548 1.00 92.62 87 LYS A N 1
ATOM 663 C CA . LYS A 1 87 ? 2.510 8.237 16.608 1.00 92.62 87 LYS A CA 1
ATOM 664 C C . LYS A 1 87 ? 2.061 6.774 16.572 1.00 92.62 87 LYS A C 1
ATOM 666 O O . LYS A 1 87 ? 2.880 5.862 16.694 1.00 92.62 87 LYS A O 1
ATOM 671 N N . VAL A 1 88 ? 0.762 6.533 16.384 1.00 90.38 88 VAL A N 1
ATOM 672 C CA . VAL A 1 88 ? 0.215 5.171 16.263 1.00 90.38 88 VAL A CA 1
ATOM 673 C C . VAL A 1 88 ? 0.756 4.486 15.009 1.00 90.38 88 VAL A C 1
ATOM 675 O O . VAL A 1 88 ? 1.184 3.334 15.080 1.00 90.38 88 VAL A O 1
ATOM 678 N N . SER A 1 89 ? 0.804 5.198 13.881 1.00 90.31 89 SER A N 1
ATOM 679 C CA . SER A 1 89 ? 1.306 4.660 12.616 1.00 90.31 89 SER A CA 1
ATOM 680 C C . SER A 1 89 ? 2.773 4.237 12.700 1.00 90.31 89 SER A C 1
ATOM 682 O O . SER A 1 89 ? 3.122 3.163 12.215 1.00 90.31 89 SER A O 1
ATOM 684 N N . GLU A 1 90 ? 3.613 5.027 13.371 1.00 91.25 90 GLU A N 1
ATOM 685 C CA . GLU A 1 90 ? 5.028 4.727 13.581 1.00 91.25 90 GLU A CA 1
ATOM 686 C C . GLU A 1 90 ? 5.196 3.496 14.480 1.00 91.25 90 GLU A C 1
ATOM 688 O O . GLU A 1 90 ? 5.902 2.548 14.128 1.00 91.25 90 GLU A O 1
ATOM 693 N N . SER A 1 91 ? 4.464 3.455 15.598 1.00 90.00 91 SER A N 1
ATOM 694 C CA . SER A 1 91 ? 4.485 2.316 16.520 1.00 90.00 91 SER A CA 1
ATOM 695 C C . SER A 1 91 ? 4.052 1.012 15.840 1.00 90.00 91 SER A C 1
ATOM 697 O O . SER A 1 91 ? 4.689 -0.032 16.011 1.00 90.00 91 SER A O 1
ATOM 699 N N . LEU A 1 92 ? 2.989 1.065 15.031 1.00 88.69 92 LEU A N 1
ATOM 700 C CA . LEU A 1 92 ? 2.502 -0.081 14.267 1.00 88.69 92 LEU A CA 1
ATOM 701 C C . LEU A 1 92 ? 3.472 -0.479 13.151 1.00 88.69 92 LEU A C 1
ATOM 703 O O . LEU A 1 92 ? 3.692 -1.671 12.957 1.00 88.69 92 LEU A O 1
ATOM 707 N N . ALA A 1 93 ? 4.095 0.478 12.456 1.00 89.00 93 ALA A N 1
ATOM 708 C CA . ALA A 1 93 ? 5.055 0.200 11.389 1.00 89.00 93 ALA A CA 1
ATOM 709 C C . ALA A 1 93 ? 6.279 -0.574 11.894 1.00 89.00 93 ALA A C 1
ATOM 711 O O . ALA A 1 93 ? 6.676 -1.557 11.269 1.00 89.00 93 ALA A O 1
ATOM 712 N N . VAL A 1 94 ? 6.828 -0.196 13.053 1.00 90.81 94 VAL A N 1
ATOM 713 C CA . VAL A 1 94 ? 7.944 -0.924 13.681 1.00 90.81 94 VAL A CA 1
ATOM 714 C C . VAL A 1 94 ? 7.528 -2.353 14.040 1.00 90.81 94 VAL A C 1
ATOM 716 O O . VAL A 1 94 ? 8.260 -3.306 13.786 1.00 90.81 94 VAL A O 1
ATOM 719 N N . ARG A 1 95 ? 6.322 -2.527 14.592 1.00 88.25 95 ARG A N 1
ATOM 720 C CA . ARG A 1 95 ? 5.803 -3.843 15.002 1.00 88.25 95 ARG A CA 1
ATOM 721 C C . ARG A 1 95 ? 5.389 -4.727 13.825 1.00 88.25 95 ARG A C 1
ATOM 723 O O . ARG A 1 95 ? 5.392 -5.945 13.967 1.00 88.25 95 ARG A O 1
ATOM 730 N N . ALA A 1 96 ? 5.034 -4.134 12.688 1.00 86.25 96 ALA A N 1
ATOM 731 C CA . ALA A 1 96 ? 4.639 -4.829 11.464 1.00 86.25 96 ALA A CA 1
ATOM 732 C C . ALA A 1 96 ? 5.807 -5.570 10.790 1.00 86.25 96 ALA A C 1
ATOM 734 O O . ALA A 1 96 ? 5.586 -6.418 9.919 1.00 86.25 96 ALA A O 1
ATOM 735 N N . ILE A 1 97 ? 7.048 -5.303 11.205 1.00 86.31 97 ILE A N 1
ATOM 736 C CA . ILE A 1 97 ? 8.220 -6.067 10.780 1.00 86.31 97 ILE A CA 1
ATOM 737 C C . ILE A 1 97 ? 8.144 -7.460 11.427 1.00 86.31 97 ILE A C 1
ATOM 739 O O . ILE A 1 97 ? 8.449 -7.643 12.602 1.00 86.31 97 ILE A O 1
ATOM 743 N N . GLY A 1 98 ? 7.688 -8.450 10.659 1.00 80.38 98 GLY A N 1
ATOM 744 C CA . GLY A 1 98 ? 7.641 -9.857 11.074 1.00 80.38 98 GLY A CA 1
ATOM 745 C C . GLY A 1 98 ? 6.394 -10.296 11.853 1.00 80.38 98 GLY A C 1
ATOM 746 O O . GLY A 1 98 ? 6.284 -11.477 12.169 1.00 80.38 98 GLY A O 1
ATOM 747 N N . ARG A 1 99 ? 5.431 -9.404 12.140 1.00 85.31 99 ARG A N 1
ATOM 748 C CA . ARG A 1 99 ? 4.152 -9.770 12.785 1.00 85.31 99 ARG A CA 1
ATOM 749 C C . ARG A 1 99 ? 2.963 -9.497 11.866 1.00 85.31 99 ARG A C 1
ATOM 751 O O . ARG A 1 99 ? 2.593 -8.341 11.665 1.00 85.31 99 ARG A O 1
ATOM 758 N N . GLY A 1 100 ? 2.325 -10.558 11.368 1.00 83.88 100 GLY A N 1
ATOM 759 C CA . GLY A 1 100 ? 1.163 -10.460 10.471 1.00 83.88 100 GLY A CA 1
ATOM 760 C C . GLY A 1 100 ? -0.022 -9.698 11.078 1.00 83.88 100 GLY A C 1
ATOM 761 O O . GLY A 1 100 ? -0.621 -8.860 10.413 1.00 83.88 100 GLY A O 1
ATOM 762 N N . THR A 1 101 ? -0.294 -9.875 12.373 1.00 86.19 101 THR A N 1
ATOM 763 C CA . THR A 1 101 ? -1.373 -9.150 13.073 1.00 86.19 101 THR A CA 1
ATOM 764 C C . THR A 1 101 ? -1.128 -7.640 13.139 1.00 86.19 101 THR A C 1
ATOM 766 O O . THR A 1 101 ? -2.053 -6.848 12.986 1.00 86.19 101 THR A O 1
ATOM 769 N N . ALA A 1 102 ? 0.128 -7.213 13.302 1.00 86.38 102 ALA A N 1
ATOM 770 C CA . ALA A 1 102 ? 0.487 -5.797 13.259 1.00 86.38 102 ALA A CA 1
ATOM 771 C C . ALA A 1 102 ? 0.418 -5.230 11.830 1.00 86.38 102 ALA A C 1
ATOM 773 O O . ALA A 1 102 ? 0.074 -4.063 11.660 1.00 86.38 102 ALA A O 1
ATOM 774 N N . GLN A 1 103 ? 0.687 -6.047 10.804 1.00 87.06 103 GLN A N 1
ATOM 775 C CA . GLN A 1 103 ? 0.478 -5.662 9.402 1.00 87.06 103 GLN A CA 1
ATOM 776 C C . GLN A 1 103 ? -1.008 -5.455 9.086 1.00 87.06 103 GLN A C 1
ATOM 778 O O . GLN A 1 103 ? -1.352 -4.455 8.460 1.00 87.06 103 GLN A O 1
ATOM 783 N N . GLN A 1 104 ? -1.881 -6.341 9.570 1.00 87.69 104 GLN A N 1
ATOM 784 C CA . GLN A 1 104 ? -3.336 -6.211 9.443 1.00 87.69 104 GLN A CA 1
ATOM 785 C C . GLN A 1 104 ? -3.864 -4.967 10.165 1.00 87.69 104 GLN A C 1
ATOM 787 O O . GLN A 1 104 ? -4.574 -4.159 9.569 1.00 87.69 104 GLN A O 1
ATOM 792 N N . ALA A 1 105 ? -3.447 -4.749 11.417 1.00 88.25 105 ALA A N 1
ATOM 793 C CA . ALA A 1 105 ? -3.815 -3.551 12.169 1.00 88.25 105 ALA A CA 1
ATOM 794 C C . ALA A 1 105 ? -3.352 -2.263 11.468 1.00 88.25 105 ALA A C 1
ATOM 796 O O . ALA A 1 105 ? -4.098 -1.290 11.402 1.00 88.25 105 ALA A O 1
ATOM 797 N N . LEU A 1 106 ? -2.140 -2.259 10.899 1.00 89.38 106 LEU A N 1
ATOM 798 C CA . LEU A 1 106 ? -1.619 -1.122 10.141 1.00 89.38 106 LEU A CA 1
ATOM 799 C C . LEU A 1 106 ? -2.388 -0.891 8.832 1.00 89.38 106 LEU A C 1
ATOM 801 O O . LEU A 1 106 ? -2.608 0.263 8.461 1.00 89.38 106 LEU A O 1
ATOM 805 N N . ALA A 1 107 ? -2.792 -1.956 8.134 1.00 89.25 107 ALA A N 1
ATOM 806 C CA . ALA A 1 107 ? -3.617 -1.854 6.934 1.00 89.25 107 ALA A CA 1
ATOM 807 C C . ALA A 1 107 ? -4.959 -1.190 7.266 1.00 89.25 107 ALA A C 1
ATOM 809 O O . ALA A 1 107 ? -5.286 -0.160 6.678 1.00 89.25 107 ALA A O 1
ATOM 810 N N . VAL A 1 108 ? -5.662 -1.688 8.288 1.00 89.44 108 VAL A N 1
ATOM 811 C CA . VAL A 1 108 ? -6.922 -1.094 8.759 1.00 89.44 108 VAL A CA 1
ATOM 812 C C . VAL A 1 108 ? -6.726 0.355 9.175 1.00 89.44 108 VAL A C 1
ATOM 814 O O . VAL A 1 108 ? -7.440 1.227 8.683 1.00 89.44 108 VAL A O 1
ATOM 817 N N . PHE A 1 109 ? -5.711 0.637 9.993 1.00 90.56 109 PHE A N 1
ATOM 818 C CA . PHE A 1 109 ? -5.388 1.992 10.429 1.00 90.56 109 PHE A CA 1
ATOM 819 C C . PHE A 1 109 ? -5.270 2.957 9.239 1.00 90.56 109 PHE A C 1
ATOM 821 O O . PHE A 1 109 ? -5.915 4.005 9.225 1.00 90.56 109 PHE A O 1
ATOM 828 N N . ARG A 1 110 ? -4.517 2.577 8.197 1.00 88.50 110 ARG A N 1
ATOM 829 C CA . ARG A 1 110 ? -4.341 3.400 6.989 1.00 88.50 110 ARG A CA 1
ATOM 830 C C . ARG A 1 110 ? -5.638 3.608 6.216 1.00 88.50 110 ARG A C 1
ATOM 832 O O . ARG A 1 110 ? -5.842 4.698 5.690 1.00 88.50 110 ARG A O 1
ATOM 839 N N . THR A 1 111 ? -6.525 2.613 6.167 1.00 89.50 111 THR A N 1
ATOM 840 C CA . THR A 1 111 ? -7.793 2.760 5.434 1.00 89.50 111 THR A CA 1
ATOM 841 C C . THR A 1 111 ? -8.744 3.783 6.050 1.00 89.50 111 THR A C 1
ATOM 843 O O . THR A 1 111 ? -9.501 4.429 5.325 1.00 89.50 111 THR A O 1
ATOM 846 N N . THR A 1 112 ? -8.665 4.010 7.366 1.00 88.12 112 THR A N 1
ATOM 847 C CA . THR A 1 112 ? -9.549 4.964 8.059 1.00 88.12 112 THR A CA 1
ATOM 848 C C . THR A 1 112 ? -9.327 6.428 7.665 1.00 88.12 112 THR A C 1
ATOM 850 O O . THR A 1 112 ? -10.227 7.250 7.839 1.00 88.12 112 THR A O 1
ATOM 853 N N . SER A 1 113 ? -8.164 6.770 7.101 1.00 85.44 113 SER A N 1
ATOM 854 C CA . SER A 1 113 ? -7.799 8.142 6.725 1.00 85.44 113 SER A CA 1
ATOM 855 C C . SER A 1 113 ? -7.550 8.332 5.225 1.00 85.44 113 SER A C 1
ATOM 857 O O . SER A 1 113 ? -6.885 9.289 4.841 1.00 85.44 113 SER A O 1
ATOM 859 N N . MET A 1 114 ? -8.055 7.437 4.372 1.00 88.06 114 MET A N 1
ATOM 860 C CA . MET A 1 114 ? -7.821 7.517 2.926 1.00 88.06 114 MET A CA 1
ATOM 861 C C . MET A 1 114 ? -8.543 8.694 2.266 1.00 88.06 114 MET A C 1
ATOM 863 O O . MET A 1 114 ? -9.717 8.985 2.543 1.00 88.06 114 MET A O 1
ATOM 867 N N . THR A 1 115 ? -7.861 9.302 1.302 1.00 91.31 115 THR A N 1
ATOM 868 C CA . THR A 1 115 ? -8.449 10.218 0.321 1.00 91.31 115 THR A CA 1
ATOM 869 C C . THR A 1 115 ? -9.438 9.488 -0.595 1.00 91.31 115 THR A C 1
ATOM 871 O O . THR A 1 115 ? -9.480 8.259 -0.655 1.00 91.31 115 THR A O 1
ATOM 874 N N . VAL A 1 116 ? -10.259 10.238 -1.338 1.00 91.44 116 VAL A N 1
ATOM 875 C CA . VAL A 1 116 ? -11.240 9.647 -2.268 1.00 91.44 116 VAL A CA 1
ATOM 876 C C . VAL A 1 116 ? -10.557 8.789 -3.340 1.00 91.44 116 VAL A C 1
ATOM 878 O O . VAL A 1 116 ? -11.019 7.684 -3.611 1.00 91.44 116 VAL A O 1
ATOM 881 N N . GLY A 1 117 ? -9.441 9.260 -3.909 1.00 90.12 117 GLY A N 1
ATOM 882 C CA . GLY A 1 117 ? -8.688 8.514 -4.924 1.00 90.12 117 GLY A CA 1
ATOM 883 C C . GLY A 1 117 ? -8.133 7.199 -4.383 1.00 90.12 117 GLY A C 1
ATOM 884 O O . GLY A 1 117 ? -8.341 6.149 -4.978 1.00 90.12 117 GLY A O 1
ATOM 885 N N . GLU A 1 118 ? -7.539 7.232 -3.190 1.00 91.38 118 GLU A N 1
ATOM 886 C CA . GLU A 1 118 ? -7.020 6.034 -2.525 1.00 91.38 118 GLU A CA 1
ATOM 887 C C . GLU A 1 118 ? -8.122 5.004 -2.234 1.00 91.38 118 GLU A C 1
ATOM 889 O O . GLU A 1 118 ? -7.906 3.806 -2.407 1.00 91.38 118 GLU A O 1
ATOM 894 N N . ARG A 1 119 ? -9.328 5.446 -1.848 1.00 91.44 119 ARG A N 1
ATOM 895 C CA . ARG A 1 119 ? -10.474 4.536 -1.659 1.00 91.44 119 ARG A CA 1
ATOM 896 C C . ARG A 1 119 ? -10.911 3.880 -2.966 1.00 91.44 119 ARG A C 1
ATOM 898 O O . ARG A 1 119 ? -11.258 2.701 -2.958 1.00 91.44 119 ARG A O 1
ATOM 905 N N . ILE A 1 120 ? -10.902 4.623 -4.075 1.00 93.31 120 ILE A N 1
ATOM 906 C CA . ILE A 1 120 ? -11.216 4.081 -5.405 1.00 93.31 120 ILE A CA 1
ATOM 907 C C . ILE A 1 120 ? -10.161 3.047 -5.807 1.00 93.31 120 ILE A C 1
ATOM 909 O O . ILE A 1 120 ? -10.523 1.940 -6.206 1.00 93.31 120 ILE A O 1
ATOM 913 N N . ASP A 1 121 ? -8.879 3.369 -5.638 1.00 92.38 121 ASP A N 1
ATOM 914 C CA . ASP A 1 121 ? -7.770 2.462 -5.939 1.00 92.38 121 ASP A CA 1
ATOM 915 C C . ASP A 1 121 ? -7.857 1.178 -5.102 1.00 92.38 121 ASP A C 1
ATOM 917 O O . ASP A 1 121 ? -7.713 0.078 -5.637 1.00 92.38 121 ASP A O 1
ATOM 921 N N . LEU A 1 122 ? -8.172 1.295 -3.806 1.00 91.94 122 LEU A N 1
ATOM 922 C CA . LEU A 1 122 ? -8.382 0.147 -2.924 1.00 91.94 122 LEU A CA 1
ATOM 923 C C . LEU A 1 122 ? -9.597 -0.687 -3.344 1.00 91.94 122 LEU A C 1
ATOM 925 O O . LEU A 1 122 ? -9.507 -1.910 -3.388 1.00 91.94 122 LEU A O 1
ATOM 929 N N . SER A 1 123 ? -10.720 -0.054 -3.696 1.00 90.81 123 SER A N 1
ATOM 930 C CA . SER A 1 123 ? -11.910 -0.766 -4.181 1.00 90.81 123 SER A CA 1
ATOM 931 C C . SER A 1 123 ? -11.613 -1.540 -5.467 1.00 90.81 123 SER A C 1
ATOM 933 O O . SER A 1 123 ? -11.981 -2.709 -5.587 1.00 90.81 123 SER A O 1
ATOM 935 N N . ASN A 1 124 ? -10.897 -0.924 -6.409 1.00 90.75 124 ASN A N 1
ATOM 936 C CA . ASN A 1 124 ? -10.478 -1.578 -7.646 1.00 90.75 124 ASN A CA 1
ATOM 937 C C . ASN A 1 124 ? -9.526 -2.749 -7.368 1.00 90.75 124 ASN A C 1
ATOM 939 O O . ASN A 1 124 ? -9.677 -3.813 -7.968 1.00 90.75 124 ASN A O 1
ATOM 943 N N . ALA A 1 125 ? -8.587 -2.581 -6.434 1.00 91.00 125 ALA A N 1
ATOM 944 C CA . ALA A 1 125 ? -7.679 -3.640 -6.007 1.00 91.00 125 ALA A CA 1
ATOM 945 C C . ALA A 1 125 ? -8.422 -4.830 -5.375 1.00 91.00 125 ALA A C 1
ATOM 947 O O . ALA A 1 125 ? -8.182 -5.974 -5.760 1.00 91.00 125 ALA A O 1
ATOM 948 N N . MET A 1 126 ? -9.377 -4.572 -4.476 1.00 90.31 126 MET A N 1
ATOM 949 C CA . MET A 1 126 ? -10.215 -5.616 -3.871 1.00 90.31 126 MET A CA 1
ATOM 950 C C . MET A 1 126 ? -11.007 -6.391 -4.933 1.00 90.31 126 MET A C 1
ATOM 952 O O . MET A 1 126 ? -11.009 -7.620 -4.905 1.00 90.31 126 MET A O 1
ATOM 956 N N . ARG A 1 127 ? -11.594 -5.705 -5.929 1.00 89.81 127 ARG A N 1
ATOM 957 C CA . ARG A 1 127 ? -12.290 -6.365 -7.051 1.00 89.81 127 ARG A CA 1
ATOM 958 C C . ARG A 1 127 ? -11.354 -7.241 -7.884 1.00 89.81 127 ARG A C 1
ATOM 960 O O . ARG A 1 127 ? -11.723 -8.357 -8.237 1.00 89.81 127 ARG A O 1
ATOM 967 N N . ARG A 1 128 ? -10.137 -6.768 -8.185 1.00 87.81 128 ARG A N 1
ATOM 968 C CA . ARG A 1 128 ? -9.130 -7.547 -8.936 1.00 87.81 128 ARG A CA 1
ATOM 969 C C . ARG A 1 128 ? -8.704 -8.818 -8.196 1.00 87.81 128 ARG A C 1
ATOM 971 O O . ARG A 1 128 ? -8.415 -9.819 -8.839 1.00 87.81 128 ARG A O 1
ATOM 978 N N . LEU A 1 129 ? -8.688 -8.789 -6.864 1.00 86.19 129 LEU A N 1
ATOM 979 C CA . LEU A 1 129 ? -8.344 -9.939 -6.020 1.00 86.19 129 LEU A CA 1
ATOM 980 C C . LEU A 1 129 ? -9.509 -10.915 -5.776 1.00 86.19 129 LEU A C 1
ATOM 982 O O . LEU A 1 129 ? -9.314 -11.901 -5.062 1.00 86.19 129 LEU A O 1
ATOM 986 N N . GLY A 1 130 ? -10.688 -10.669 -6.358 1.00 77.50 130 GLY A N 1
ATOM 987 C CA . GLY A 1 130 ? -11.878 -11.504 -6.174 1.00 77.50 130 GLY A CA 1
ATOM 988 C C . GLY A 1 130 ? -12.653 -11.213 -4.885 1.00 77.50 130 GLY A C 1
ATOM 989 O O . GLY A 1 130 ? -13.363 -12.087 -4.397 1.00 77.50 130 GLY A O 1
ATOM 990 N N . GLY A 1 131 ? -12.504 -10.016 -4.310 1.00 59.84 131 GLY A N 1
ATOM 991 C CA . GLY A 1 131 ? -13.349 -9.558 -3.210 1.00 59.84 131 GLY A CA 1
ATOM 992 C C . GLY A 1 131 ? -14.775 -9.312 -3.701 1.00 59.84 131 GLY A C 1
ATOM 993 O O . GLY A 1 131 ? -14.968 -8.482 -4.592 1.00 59.84 131 GLY A O 1
ATOM 994 N N . ASN A 1 132 ? -15.729 -10.061 -3.139 1.00 44.88 132 ASN A N 1
ATOM 995 C CA . ASN A 1 132 ? -17.175 -9.859 -3.304 1.00 44.88 132 ASN A CA 1
ATOM 996 C C . ASN A 1 132 ? -17.601 -8.434 -2.937 1.00 44.88 132 ASN A C 1
ATOM 998 O O . ASN A 1 132 ? -17.111 -7.927 -1.900 1.00 44.88 132 ASN A O 1
#

Sequence (132 aa):
MAEAALNTNVVRLPTAARRKVQQPCNAAARAARKAFREACPWPGEYLFPNERAAMKTAEVMRDMTATPELELLTAICSVLSEEQRAKVSESLAVRAIGRGTAQQALAVFRTTSMTVGERIDLSNAMRRLGGN

Radius of gyration: 31.24 Å; Cα contacts (8 Å, |Δi|>4): 67; chains: 1; bounding box: 82×58×67 Å

Secondary structure (DSSP, 8-state):
------------PPPPPP-----TT-HHHHHHHHHHHHHS---SPP--HHHHHHHHHHHHHHT----HHHHHHHHHHHH--HHHHHHHHHHHHHHTSS-HHHHHHHHHHHHTT--HHHHHHHHHHHHHTT--

Mean predicted aligned error: 11.74 Å

Foldseek 3Di:
DDDDPDPPDDDDDPDPPPPPDPDPDDPVNVVVVVVCCVVCPPPDDDDDPLLVVLLVLLVLQVPDDDDPVLVVLLVVLLPDDPVRLVVLLVVLVVVVVVDSVSVSSNSSSVVSDDDPVSVVSNVVSNVVVVND

Solvent-accessible surface area (backbone atoms only — not comparable to full-atom values): 8175 Å² total; per-residue (Å²): 142,87,80,79,89,76,87,83,80,80,82,82,70,84,74,78,75,80,78,82,73,87,60,92,79,38,72,66,55,52,51,52,54,49,52,47,48,72,76,53,60,77,90,65,83,89,68,55,74,65,46,51,54,20,35,58,43,30,59,53,52,71,76,53,77,96,42,74,69,54,56,49,49,54,58,55,60,67,73,50,52,74,70,56,46,52,56,51,51,51,56,30,55,65,49,30,68,90,31,69,69,34,41,43,52,44,42,54,56,53,60,72,72,55,52,74,67,55,48,50,38,30,52,52,27,29,49,75,74,68,52,129

Nearest PDB structures (foldseek):
  4uob-assembly1_A  TM=2.534E-01  e=3.577E+00  Deinococcus radiodurans R1 = ATCC 13939 = DSM 20539
  8jut-assembly1_D  TM=2.566E-01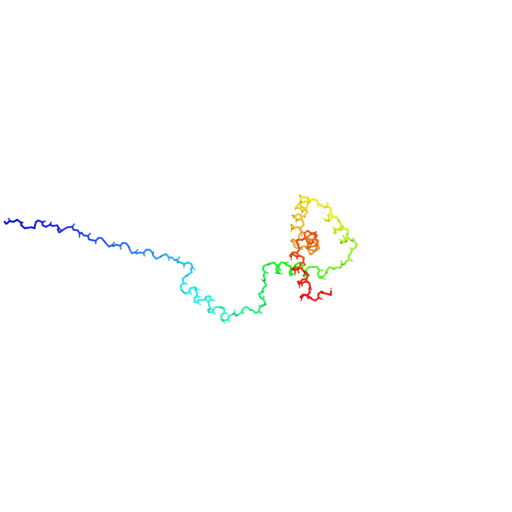  e=5.891E+00  Rattus norvegicus

pLDDT: mean 84.05, std 10.78, range [42.66, 93.56]